Protein AF-A0A7W0R409-F1 (afdb_monomer_lite)

Structure (mmCIF, N/CA/C/O backbone):
data_AF-A0A7W0R409-F1
#
_entry.id   AF-A0A7W0R409-F1
#
loop_
_atom_site.group_PDB
_atom_site.id
_atom_site.type_symbol
_atom_site.label_atom_id
_atom_site.label_alt_id
_atom_site.label_comp_id
_atom_site.label_asym_id
_atom_site.label_entity_id
_atom_site.label_seq_id
_atom_site.pdbx_PDB_ins_code
_atom_site.Cartn_x
_atom_site.Cartn_y
_atom_site.Cartn_z
_atom_site.occupancy
_atom_site.B_iso_or_equiv
_atom_site.auth_seq_id
_atom_site.auth_comp_id
_atom_site.auth_asym_id
_atom_site.auth_atom_id
_atom_site.pdbx_PDB_model_num
ATOM 1 N N . MET A 1 1 ? -23.210 19.381 38.171 1.00 49.12 1 MET A N 1
ATOM 2 C CA . MET A 1 1 ? -23.593 18.746 36.893 1.00 49.12 1 MET A CA 1
ATOM 3 C C . MET A 1 1 ? -22.684 19.325 35.818 1.00 49.12 1 MET A C 1
ATOM 5 O O . MET A 1 1 ? -22.894 20.467 35.439 1.00 49.12 1 MET A O 1
ATOM 9 N N . MET A 1 2 ? -21.606 18.628 35.440 1.00 51.12 2 MET A N 1
ATOM 10 C CA . MET A 1 2 ? -20.754 19.045 34.318 1.00 51.12 2 MET A CA 1
ATOM 11 C C . MET A 1 2 ? -21.280 18.377 33.051 1.00 51.12 2 MET A C 1
ATOM 13 O O . MET A 1 2 ? -21.407 17.157 33.012 1.00 51.12 2 MET A O 1
ATOM 17 N N . LEU A 1 3 ? -21.625 19.185 32.054 1.00 58.88 3 LEU A N 1
ATOM 18 C CA . LEU A 1 3 ? -21.938 18.714 30.713 1.00 58.88 3 LEU A CA 1
ATOM 19 C C . LEU A 1 3 ? -20.600 18.467 30.009 1.00 58.88 3 LEU A C 1
ATOM 21 O O . LEU A 1 3 ? -19.857 19.413 29.758 1.00 58.88 3 LEU A O 1
ATOM 25 N N . THR A 1 4 ? -20.266 17.208 29.738 1.00 60.09 4 THR A N 1
ATOM 26 C CA . THR A 1 4 ? -19.198 16.853 28.802 1.00 60.09 4 THR A CA 1
ATOM 27 C C . THR A 1 4 ? -19.663 17.261 27.411 1.00 60.09 4 THR A C 1
ATOM 29 O O . THR A 1 4 ? -20.630 16.712 26.885 1.00 60.09 4 THR A O 1
ATOM 32 N N . THR A 1 5 ? -19.013 18.260 26.822 1.00 58.56 5 THR A N 1
ATOM 33 C CA . THR A 1 5 ? -19.170 18.564 25.398 1.00 58.56 5 THR A CA 1
ATOM 34 C C . THR A 1 5 ? -18.797 17.302 24.614 1.00 58.56 5 THR A C 1
ATOM 36 O O . THR A 1 5 ? -17.730 16.750 24.890 1.00 58.56 5 THR A O 1
ATOM 39 N N . PRO A 1 6 ? -19.628 16.801 23.682 1.00 59.72 6 PRO A N 1
ATOM 40 C CA . PRO A 1 6 ? -19.206 15.697 22.834 1.00 59.72 6 PRO A CA 1
ATOM 41 C C . PRO A 1 6 ? -17.981 16.153 22.039 1.00 59.72 6 PRO A C 1
ATOM 43 O O . PRO A 1 6 ? -18.015 17.191 21.375 1.00 59.72 6 PRO A O 1
ATOM 46 N N . GLU A 1 7 ? -16.887 15.406 22.153 1.00 65.00 7 GLU A N 1
ATOM 47 C CA . GLU A 1 7 ? -15.701 15.610 21.333 1.00 65.00 7 GLU A CA 1
ATOM 48 C C . GLU A 1 7 ? -16.101 15.314 19.889 1.00 65.00 7 GLU A C 1
ATOM 50 O O . GLU A 1 7 ? -16.399 14.175 19.528 1.00 65.00 7 GLU A O 1
ATOM 55 N N . VAL A 1 8 ? -16.217 16.365 19.078 1.00 66.00 8 VAL A N 1
ATOM 56 C CA . VAL A 1 8 ? -16.461 16.209 17.647 1.00 66.00 8 VAL A CA 1
ATOM 57 C C . VAL A 1 8 ? -15.211 15.567 17.076 1.00 66.00 8 VAL A C 1
ATOM 59 O O . VAL A 1 8 ? -14.167 16.205 16.959 1.00 66.00 8 VAL A O 1
ATOM 62 N N . THR A 1 9 ? -15.319 14.286 16.754 1.00 71.00 9 THR A N 1
ATOM 63 C CA . THR A 1 9 ? -14.280 13.555 16.050 1.00 71.00 9 THR A CA 1
ATOM 64 C C . THR A 1 9 ? -14.137 14.177 14.666 1.00 71.00 9 THR A C 1
ATOM 66 O O . THR A 1 9 ? -15.053 14.098 13.850 1.00 71.00 9 THR A O 1
ATOM 69 N N . MET A 1 10 ? -13.042 14.898 14.438 1.00 81.88 10 MET A N 1
ATOM 70 C CA . MET A 1 10 ? -12.802 15.590 13.178 1.00 81.88 10 MET A CA 1
ATOM 71 C C . MET A 1 10 ? -11.858 14.756 12.324 1.00 81.88 10 MET A C 1
ATOM 73 O O . MET A 1 10 ? -10.699 14.568 12.691 1.00 81.88 10 MET A O 1
ATOM 77 N N . THR A 1 11 ? -12.339 14.329 11.159 1.00 94.50 11 THR A N 1
ATOM 78 C CA . THR A 1 11 ? -11.486 13.786 10.107 1.00 94.50 11 THR A CA 1
ATOM 79 C C . THR A 1 11 ? -10.476 14.848 9.679 1.00 94.50 11 THR A C 1
ATOM 81 O O . THR A 1 11 ? -10.852 15.926 9.209 1.00 94.50 11 THR A O 1
ATOM 84 N N . GLU A 1 12 ? -9.189 14.548 9.793 1.00 96.75 12 GLU A N 1
ATOM 85 C CA . GLU A 1 12 ? -8.127 15.405 9.285 1.00 96.75 12 GLU A CA 1
ATOM 86 C C . GLU A 1 12 ? -7.672 14.926 7.904 1.00 96.75 12 GLU A C 1
ATOM 88 O O . GLU A 1 12 ? -7.347 13.756 7.710 1.00 96.75 12 GLU A O 1
ATOM 93 N N . TYR A 1 13 ? -7.601 15.837 6.934 1.00 97.69 13 TYR A N 1
ATOM 94 C CA . TYR A 1 13 ? -7.104 15.525 5.596 1.00 97.69 13 TYR A CA 1
ATOM 95 C C . TYR A 1 13 ? -5.654 15.976 5.440 1.00 97.69 13 TYR A C 1
ATOM 97 O O . TYR A 1 13 ? -5.344 17.160 5.570 1.00 97.69 13 TYR A O 1
ATOM 105 N N . ARG A 1 14 ? -4.764 15.033 5.124 1.00 97.62 14 ARG A N 1
ATOM 106 C CA . ARG A 1 14 ? -3.329 15.277 4.935 1.00 97.62 14 ARG A CA 1
ATOM 107 C C . ARG A 1 14 ? -2.878 14.816 3.555 1.00 97.62 14 ARG A C 1
ATOM 109 O O . ARG A 1 14 ? -3.308 13.771 3.074 1.00 97.62 14 ARG A O 1
ATOM 116 N N . MET A 1 15 ? -1.955 15.563 2.958 1.00 98.06 15 MET A N 1
ATOM 117 C CA . MET A 1 15 ? -1.137 15.089 1.844 1.00 98.06 15 MET A CA 1
ATOM 118 C C . MET A 1 15 ? 0.268 14.815 2.376 1.00 98.06 15 MET A C 1
ATOM 120 O O . MET A 1 15 ? 0.909 15.706 2.931 1.00 98.06 15 MET A O 1
ATOM 124 N N . LEU A 1 16 ? 0.728 13.577 2.233 1.00 98.12 16 LEU A N 1
ATOM 125 C CA . LEU A 1 16 ? 2.037 13.123 2.690 1.00 98.12 16 LEU A CA 1
ATOM 126 C C . LEU A 1 16 ? 2.888 12.752 1.479 1.00 98.12 16 LEU A C 1
ATOM 128 O O . LEU A 1 16 ? 2.397 12.098 0.561 1.00 98.12 16 LEU A O 1
ATOM 132 N N . GLN A 1 17 ? 4.165 13.126 1.502 1.00 97.69 17 GLN A N 1
ATOM 133 C CA . GLN A 1 17 ? 5.150 12.706 0.511 1.00 97.69 17 GLN A CA 1
ATOM 134 C C . GLN A 1 17 ? 6.424 12.275 1.226 1.00 97.69 17 GLN A C 1
ATOM 136 O O . GLN A 1 17 ? 6.881 12.948 2.150 1.00 97.69 17 GLN A O 1
ATOM 141 N N . TRP A 1 18 ? 7.003 11.159 0.799 1.00 96.25 18 TRP A N 1
ATOM 142 C CA . TRP A 1 18 ? 8.260 10.667 1.345 1.00 96.25 18 TRP A CA 1
ATOM 143 C C . TRP A 1 18 ? 9.049 9.904 0.287 1.00 96.25 18 TRP A C 1
ATOM 145 O O . TRP A 1 18 ? 8.497 9.428 -0.704 1.00 96.25 18 TRP A O 1
ATOM 155 N N . SER A 1 19 ? 10.354 9.789 0.509 1.00 94.06 19 SER A N 1
ATOM 156 C CA . SER A 1 19 ? 11.224 8.962 -0.321 1.00 94.06 19 SER A CA 1
ATOM 157 C C . SER A 1 19 ? 11.586 7.689 0.433 1.00 94.06 19 SER A C 1
ATOM 159 O O . SER A 1 19 ? 12.009 7.744 1.589 1.00 94.06 19 SER A O 1
ATOM 161 N N . GLY A 1 20 ? 11.418 6.539 -0.215 1.00 83.56 20 GLY A N 1
ATOM 162 C CA . GLY A 1 20 ? 11.892 5.257 0.291 1.00 83.56 20 GLY A CA 1
ATOM 163 C C . GLY A 1 20 ? 13.421 5.131 0.208 1.00 83.56 20 GLY A C 1
ATOM 164 O O . GLY A 1 20 ? 14.061 5.836 -0.580 1.00 83.56 20 GLY A O 1
ATOM 165 N N . PRO A 1 21 ? 14.028 4.228 1.000 1.00 83.31 21 PRO A N 1
ATOM 166 C CA . PRO A 1 21 ? 15.434 3.863 0.827 1.00 83.31 21 PRO A CA 1
ATOM 167 C C . PRO A 1 21 ? 15.653 3.168 -0.529 1.00 83.31 21 PRO A C 1
ATOM 169 O O . PRO A 1 21 ? 14.687 2.787 -1.180 1.00 83.31 21 PRO A O 1
ATOM 172 N N . SER A 1 22 ? 16.918 2.970 -0.930 1.00 73.62 22 SER A N 1
ATOM 173 C CA . SER A 1 22 ? 17.289 2.305 -2.194 1.00 73.62 22 SER A CA 1
ATOM 174 C C . SER A 1 22 ? 16.514 0.989 -2.428 1.00 73.62 22 SER A C 1
ATOM 176 O O . SER A 1 22 ? 16.484 0.156 -1.516 1.00 73.62 22 SER A O 1
ATOM 178 N N . PRO A 1 23 ? 15.938 0.765 -3.629 1.00 73.19 23 PRO A N 1
ATOM 179 C CA . PRO A 1 23 ? 15.979 1.642 -4.809 1.00 73.19 23 PRO A CA 1
ATOM 180 C C . PRO A 1 23 ? 15.158 2.926 -4.626 1.00 73.19 23 PRO A C 1
ATOM 182 O O . PRO A 1 23 ? 14.140 2.902 -3.941 1.00 73.19 23 PRO A O 1
ATOM 185 N N . GLN A 1 24 ? 15.580 4.040 -5.253 1.00 85.50 24 GLN A N 1
ATOM 186 C CA . GLN A 1 24 ? 14.843 5.310 -5.167 1.00 85.50 24 GLN A CA 1
ATOM 187 C C . GLN A 1 24 ? 13.360 5.091 -5.471 1.00 85.50 24 GLN A C 1
ATOM 189 O O . GLN A 1 24 ? 12.978 4.672 -6.567 1.00 85.50 24 GLN A O 1
ATOM 194 N N . ARG A 1 25 ? 12.542 5.411 -4.474 1.00 94.00 25 ARG A N 1
ATOM 195 C CA . ARG A 1 25 ? 11.092 5.361 -4.535 1.00 94.00 25 ARG A CA 1
ATOM 196 C C . ARG A 1 25 ? 10.552 6.663 -3.983 1.00 94.00 25 ARG A C 1
ATOM 198 O O . ARG A 1 25 ? 11.025 7.106 -2.940 1.00 94.00 25 ARG A O 1
ATOM 205 N N . VAL A 1 26 ? 9.587 7.259 -4.664 1.00 96.56 26 VAL A N 1
ATOM 206 C CA . VAL A 1 26 ? 8.851 8.423 -4.169 1.00 96.56 26 VAL A CA 1
ATOM 207 C C . VAL A 1 26 ? 7.412 7.999 -3.958 1.00 96.56 26 VAL A C 1
ATOM 209 O O . VAL A 1 26 ? 6.763 7.498 -4.874 1.00 96.56 26 VAL A O 1
ATOM 212 N N . ASP A 1 27 ? 6.934 8.189 -2.741 1.00 97.19 27 ASP A N 1
ATOM 213 C CA . ASP A 1 27 ? 5.581 7.870 -2.330 1.00 97.19 27 ASP A CA 1
ATOM 214 C C . ASP A 1 27 ? 4.793 9.166 -2.108 1.00 97.19 27 ASP A C 1
ATOM 216 O O . ASP A 1 27 ? 5.320 10.150 -1.582 1.00 97.19 27 ASP A O 1
ATOM 220 N N . THR A 1 28 ? 3.520 9.180 -2.499 1.00 98.25 28 THR A N 1
ATOM 221 C CA . THR A 1 28 ? 2.575 10.267 -2.199 1.00 98.25 28 THR A CA 1
ATOM 222 C C . THR A 1 28 ? 1.251 9.674 -1.745 1.00 98.25 28 THR A C 1
ATOM 224 O O . THR A 1 28 ? 0.770 8.721 -2.350 1.00 98.25 28 THR A O 1
ATOM 227 N N . ALA A 1 29 ? 0.642 10.228 -0.698 1.00 98.62 29 ALA A N 1
ATOM 228 C CA . ALA A 1 29 ? -0.628 9.749 -0.161 1.00 98.62 29 ALA A CA 1
ATOM 229 C C . ALA A 1 29 ? -1.542 10.904 0.246 1.00 98.62 29 ALA A C 1
ATOM 231 O O . ALA A 1 29 ? -1.118 11.818 0.953 1.00 98.62 29 ALA A O 1
ATOM 232 N N . HIS A 1 30 ? -2.811 10.818 -0.139 1.00 98.62 30 HIS A N 1
ATOM 233 C CA . HIS A 1 30 ? -3.887 11.592 0.467 1.00 98.62 30 HIS A CA 1
ATOM 234 C C . HIS A 1 30 ? -4.525 10.739 1.554 1.00 98.62 30 HIS A C 1
ATOM 236 O O . HIS A 1 30 ? -5.012 9.644 1.267 1.00 98.62 30 HIS A O 1
ATOM 242 N N . VAL A 1 31 ? -4.521 11.236 2.785 1.00 98.62 31 VAL A N 1
ATOM 243 C CA . VAL A 1 31 ? -4.970 10.511 3.973 1.00 98.62 31 VAL A CA 1
ATOM 244 C C . VAL A 1 31 ? -6.126 11.267 4.608 1.00 98.62 31 VAL A C 1
ATOM 246 O O . VAL A 1 31 ? -5.984 12.441 4.937 1.00 98.62 31 VAL A O 1
ATOM 249 N N . ALA A 1 32 ? -7.255 10.588 4.779 1.00 98.25 32 ALA A N 1
ATOM 250 C CA . ALA A 1 32 ? -8.306 10.969 5.710 1.00 98.25 32 ALA A CA 1
ATOM 251 C C . ALA A 1 32 ? -8.025 10.241 7.029 1.00 98.25 32 ALA A C 1
ATOM 253 O O . ALA A 1 32 ? -8.144 9.015 7.087 1.00 98.25 32 ALA A O 1
ATOM 254 N N . LEU A 1 33 ? -7.581 10.987 8.035 1.00 97.31 33 LEU A N 1
ATOM 255 C CA . LEU A 1 33 ? -7.148 10.489 9.332 1.00 97.31 33 LEU A CA 1
ATOM 256 C C . LEU A 1 33 ? -8.252 10.717 10.367 1.00 97.31 33 LEU A C 1
ATOM 258 O O . LEU A 1 33 ? -8.678 11.848 10.581 1.00 97.31 33 LEU A O 1
ATOM 262 N N . GLU A 1 34 ? -8.688 9.642 11.004 1.00 95.94 34 GLU A N 1
ATOM 263 C CA . GLU A 1 34 ? -9.571 9.637 12.173 1.00 95.94 34 GLU A CA 1
ATOM 264 C C . GLU A 1 34 ? -8.729 9.287 13.423 1.00 95.94 34 GLU A C 1
ATOM 266 O O . GLU A 1 34 ? -7.552 8.946 13.280 1.00 95.94 34 GLU A O 1
ATOM 271 N N . PRO A 1 35 ? -9.264 9.335 14.658 1.00 95.31 35 PRO A N 1
ATOM 272 C CA . PRO A 1 35 ? -8.463 9.066 15.859 1.00 95.31 35 PRO A CA 1
ATOM 273 C C . PRO A 1 35 ? -7.864 7.659 15.948 1.00 95.31 35 PRO A C 1
ATOM 275 O O . PRO A 1 35 ? -6.830 7.482 16.589 1.00 95.31 35 PRO A O 1
ATOM 278 N N . ASP A 1 36 ? -8.516 6.659 15.353 1.00 96.44 36 ASP A N 1
ATOM 279 C CA . ASP A 1 36 ? -8.129 5.246 15.447 1.00 96.44 36 ASP A CA 1
ATOM 280 C C . ASP A 1 36 ? -8.149 4.511 14.098 1.00 96.44 36 ASP A C 1
ATOM 282 O O . ASP A 1 36 ? -7.997 3.287 14.051 1.00 96.44 36 ASP A O 1
ATOM 286 N N . SER A 1 37 ? -8.348 5.243 13.001 1.00 97.75 37 SER A N 1
ATOM 287 C CA . SER A 1 37 ? -8.443 4.686 11.657 1.00 97.75 37 SER A CA 1
ATOM 288 C C . SER A 1 37 ? -8.029 5.690 10.583 1.00 97.75 37 SER A C 1
ATOM 290 O O . SER A 1 37 ? -7.914 6.893 10.812 1.00 97.75 37 SER A O 1
ATOM 292 N N . LEU A 1 38 ? -7.776 5.189 9.377 1.00 98.12 38 LEU A N 1
ATOM 293 C CA . LEU A 1 38 ? -7.524 6.016 8.211 1.00 98.12 38 LEU A CA 1
ATOM 294 C C . LEU A 1 38 ? -8.113 5.406 6.950 1.00 98.12 38 LEU A C 1
ATOM 296 O O . LEU A 1 38 ? -8.285 4.192 6.816 1.00 98.12 38 LEU A O 1
ATOM 300 N N . ARG A 1 39 ? -8.333 6.283 5.976 1.00 98.69 39 ARG A N 1
ATOM 301 C CA . ARG A 1 39 ? -8.469 5.917 4.570 1.00 98.69 39 ARG A CA 1
ATOM 302 C C . ARG A 1 39 ? -7.429 6.681 3.781 1.00 98.69 39 ARG A C 1
ATOM 304 O O . ARG A 1 39 ? -7.276 7.887 3.963 1.00 98.69 39 ARG A O 1
ATOM 311 N N . ALA A 1 40 ? -6.727 5.994 2.898 1.00 98.69 40 ALA A N 1
ATOM 312 C CA . ALA A 1 40 ? -5.710 6.599 2.065 1.00 98.69 40 ALA A CA 1
ATOM 313 C C . ALA A 1 40 ? -5.849 6.157 0.616 1.00 98.69 40 ALA A C 1
ATOM 315 O O . ALA A 1 40 ? -6.232 5.026 0.325 1.00 98.69 40 ALA A O 1
ATOM 316 N N . HIS A 1 41 ? -5.487 7.049 -0.294 1.00 98.56 41 HIS A N 1
ATOM 317 C CA . HIS A 1 41 ? -5.134 6.675 -1.653 1.00 98.56 41 HIS A CA 1
ATOM 318 C C . HIS A 1 41 ? -3.816 7.337 -2.013 1.00 98.56 41 HIS A C 1
ATOM 320 O O . HIS A 1 41 ? -3.563 8.490 -1.651 1.00 98.56 41 HIS A O 1
ATOM 326 N N . GLY A 1 42 ? -2.963 6.606 -2.709 1.00 98.50 42 GLY A N 1
ATOM 327 C CA . GLY A 1 42 ? -1.618 7.075 -2.965 1.00 98.50 42 GLY A CA 1
ATOM 328 C C . GLY A 1 42 ? -0.966 6.406 -4.149 1.00 98.50 42 GLY A C 1
ATOM 329 O O . GLY A 1 42 ? -1.530 5.521 -4.790 1.00 98.50 42 GLY A O 1
ATOM 330 N N . THR A 1 43 ? 0.240 6.864 -4.431 1.00 98.31 43 THR A N 1
ATOM 331 C CA . THR A 1 43 ? 1.109 6.330 -5.466 1.00 98.31 43 THR A CA 1
ATOM 332 C C . THR A 1 43 ? 2.478 6.029 -4.887 1.00 98.31 43 THR A C 1
ATOM 334 O O . THR A 1 43 ? 2.908 6.641 -3.909 1.00 98.31 43 THR A O 1
ATOM 337 N N . SER A 1 44 ? 3.163 5.081 -5.514 1.00 97.19 44 SER A N 1
ATOM 338 C CA . SER A 1 44 ? 4.569 4.800 -5.266 1.00 97.19 44 SER A CA 1
ATOM 339 C C . SER A 1 44 ? 5.277 4.656 -6.602 1.00 97.19 44 SER A C 1
ATOM 341 O O . SER A 1 44 ? 4.895 3.824 -7.425 1.00 97.19 44 SER A O 1
ATOM 343 N N . ILE A 1 45 ? 6.264 5.508 -6.854 1.00 96.31 45 ILE A N 1
ATOM 344 C CA . ILE A 1 45 ? 6.970 5.594 -8.133 1.00 96.31 45 ILE A CA 1
ATOM 345 C C . ILE A 1 45 ? 8.415 5.170 -7.911 1.00 96.31 45 ILE A C 1
ATOM 347 O O . ILE A 1 45 ? 9.100 5.727 -7.056 1.00 96.31 45 ILE A O 1
ATOM 351 N N . THR A 1 46 ? 8.882 4.204 -8.698 1.00 95.06 46 THR A N 1
ATOM 352 C CA . THR A 1 46 ? 10.270 3.722 -8.712 1.00 95.06 46 THR A CA 1
ATOM 353 C C . THR A 1 46 ? 10.884 3.896 -10.102 1.00 95.06 46 THR A C 1
ATOM 355 O O . THR A 1 46 ? 10.225 4.356 -11.032 1.00 95.06 46 THR A O 1
ATOM 358 N N . ALA A 1 47 ? 12.142 3.481 -10.268 1.00 93.44 47 ALA A N 1
ATOM 359 C CA . ALA A 1 47 ? 12.794 3.449 -11.576 1.00 93.44 47 ALA A CA 1
ATOM 360 C C . ALA A 1 47 ? 12.204 2.410 -12.554 1.00 93.44 47 ALA A C 1
ATOM 362 O O . ALA A 1 47 ? 12.358 2.576 -13.760 1.00 93.44 47 ALA A O 1
ATOM 363 N N . SER A 1 48 ? 11.569 1.335 -12.068 1.00 94.25 48 SER A N 1
ATOM 364 C CA . SER A 1 48 ? 11.135 0.200 -12.907 1.00 94.25 48 SER A CA 1
ATOM 365 C C . SER A 1 48 ? 9.624 -0.027 -12.942 1.00 94.25 48 SER A C 1
ATOM 367 O O . SER A 1 48 ? 9.123 -0.687 -13.852 1.00 94.25 48 SER A O 1
ATOM 369 N N . TYR A 1 49 ? 8.889 0.510 -11.971 1.00 95.38 49 TYR A N 1
ATOM 370 C CA . TYR A 1 49 ? 7.434 0.436 -11.918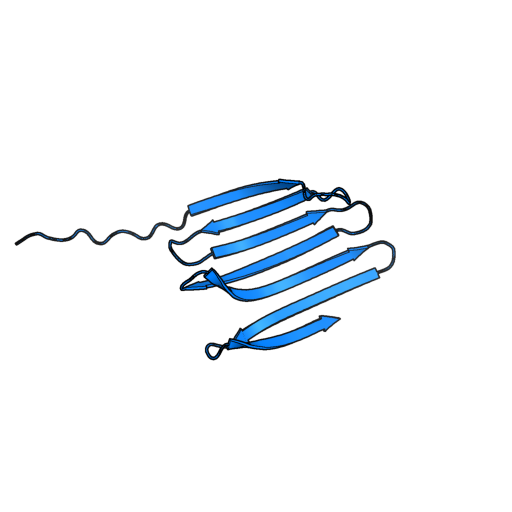 1.00 95.38 49 TYR A CA 1
ATOM 371 C C . TYR A 1 49 ? 6.838 1.617 -11.154 1.00 95.38 49 TYR A C 1
ATOM 373 O O . TYR A 1 49 ? 7.489 2.244 -10.313 1.00 95.38 49 TYR A O 1
ATOM 381 N N . ALA A 1 50 ? 5.561 1.868 -11.403 1.00 97.19 50 ALA A N 1
ATOM 382 C CA . ALA A 1 50 ? 4.721 2.700 -10.559 1.00 97.19 50 ALA A CA 1
ATOM 383 C C . ALA A 1 50 ? 3.543 1.871 -10.051 1.00 97.19 50 ALA A C 1
ATOM 385 O O . ALA A 1 50 ? 3.061 0.974 -10.747 1.00 97.19 50 ALA A O 1
ATOM 386 N N . LEU A 1 51 ? 3.062 2.181 -8.854 1.00 97.62 51 LEU A N 1
ATOM 387 C CA . LEU A 1 51 ? 1.789 1.673 -8.366 1.00 97.62 51 LEU A CA 1
ATOM 388 C C . LEU A 1 51 ? 0.888 2.799 -7.879 1.00 97.62 51 LEU A C 1
ATOM 390 O O . LEU A 1 51 ? 1.362 3.855 -7.456 1.00 97.62 51 LEU A O 1
ATOM 394 N N . ASP A 1 52 ? -0.410 2.539 -7.942 1.00 98.56 52 ASP A N 1
ATOM 395 C CA . ASP A 1 52 ? -1.448 3.254 -7.215 1.00 98.56 52 ASP A CA 1
ATOM 396 C C . ASP A 1 52 ? -2.097 2.307 -6.205 1.00 98.56 52 ASP A C 1
ATOM 398 O O . ASP A 1 52 ? -2.136 1.091 -6.414 1.00 98.56 52 ASP A O 1
ATOM 402 N N . TYR A 1 53 ? -2.560 2.859 -5.086 1.00 98.69 53 TYR A N 1
ATOM 403 C CA . TYR A 1 53 ? -3.222 2.081 -4.052 1.00 98.69 53 TYR A CA 1
ATOM 404 C C . TYR A 1 53 ? -4.369 2.830 -3.383 1.00 98.69 53 TYR A C 1
ATOM 406 O O . TYR A 1 53 ? -4.407 4.063 -3.350 1.00 98.69 53 TYR A O 1
ATOM 414 N N . ARG A 1 54 ? -5.273 2.055 -2.782 1.00 98.81 54 ARG A N 1
ATOM 415 C CA . ARG A 1 54 ? -6.243 2.487 -1.775 1.00 98.81 54 ARG A CA 1
ATOM 416 C C . ARG A 1 54 ? -6.098 1.609 -0.543 1.00 98.81 54 ARG A C 1
ATOM 418 O O . ARG A 1 54 ? -6.063 0.392 -0.672 1.00 98.81 54 ARG A O 1
ATOM 425 N N . LEU A 1 55 ? -6.028 2.224 0.630 1.00 98.81 55 LEU A N 1
ATOM 426 C CA . LEU A 1 55 ? -5.906 1.558 1.921 1.00 98.81 55 LEU A CA 1
ATOM 427 C C . LEU A 1 55 ? -7.031 2.034 2.833 1.00 98.81 55 LEU A C 1
ATOM 429 O O . LEU A 1 55 ? -7.231 3.236 2.992 1.00 98.81 55 LEU A O 1
ATOM 433 N N . GLU A 1 56 ? -7.713 1.099 3.476 1.00 98.75 56 GLU A N 1
ATOM 434 C CA . GLU A 1 56 ? -8.673 1.391 4.535 1.00 98.75 56 GLU A CA 1
ATOM 435 C C . GLU A 1 56 ? -8.297 0.612 5.790 1.00 98.75 56 GLU A C 1
ATOM 437 O O . GLU A 1 56 ? -8.021 -0.592 5.729 1.00 98.75 56 GLU A O 1
ATOM 442 N N . THR A 1 57 ? -8.307 1.286 6.936 1.00 98.62 57 THR A N 1
ATOM 443 C CA . THR A 1 57 ? -8.202 0.647 8.247 1.00 98.62 57 THR A CA 1
ATOM 444 C C . THR A 1 57 ? -9.507 0.797 9.022 1.00 98.62 57 THR A C 1
ATOM 446 O O . THR A 1 57 ? -10.317 1.681 8.759 1.00 98.62 57 THR A O 1
ATOM 449 N N . GLY A 1 58 ? -9.719 -0.100 9.977 1.00 96.62 58 GLY A N 1
ATOM 450 C CA . GLY A 1 58 ? -10.710 0.049 11.034 1.00 96.62 58 GLY A CA 1
ATOM 451 C C . GLY A 1 58 ? -10.046 0.516 12.331 1.00 96.62 58 GLY A C 1
ATOM 452 O O . GLY A 1 58 ? -8.910 0.998 12.271 1.00 96.62 58 GLY A O 1
ATOM 453 N N . PRO A 1 59 ? -10.732 0.322 13.474 1.00 95.69 59 PRO A N 1
ATOM 454 C CA . PRO A 1 59 ? -10.213 0.651 14.796 1.00 95.69 59 PRO A CA 1
ATOM 455 C C . PRO A 1 59 ? -8.834 0.056 15.052 1.00 95.69 59 PRO A C 1
ATOM 457 O O . PRO A 1 59 ? -8.492 -0.999 14.505 1.00 95.69 59 PRO A O 1
ATOM 460 N N . GLU A 1 60 ? -8.064 0.741 15.893 1.00 96.19 60 GLU A N 1
ATOM 461 C CA . GLU A 1 60 ? -6.686 0.369 16.233 1.00 96.19 60 GLU A CA 1
ATOM 462 C C . GLU A 1 60 ? -5.787 0.231 14.993 1.00 96.19 60 GLU A C 1
ATOM 464 O O . GLU A 1 60 ? -4.817 -0.527 14.993 1.00 96.19 60 GLU A O 1
ATOM 469 N N . TRP A 1 61 ? -6.110 0.966 13.920 1.00 97.38 61 TRP A N 1
ATOM 470 C CA . TRP A 1 61 ? -5.353 0.993 12.666 1.00 97.38 61 TRP A CA 1
ATOM 471 C C . TRP A 1 61 ? -5.304 -0.349 11.921 1.00 97.38 61 TRP A C 1
ATOM 473 O O . TRP A 1 61 ? -4.476 -0.547 11.029 1.00 97.38 61 TRP A O 1
ATOM 483 N N . VAL A 1 62 ? -6.209 -1.279 12.237 1.00 98.00 62 VAL A N 1
ATOM 484 C CA . VAL A 1 62 ? -6.235 -2.609 11.615 1.00 98.00 62 VAL A CA 1
ATOM 485 C C . VAL A 1 62 ? -6.685 -2.505 10.161 1.00 98.00 62 VAL A C 1
ATOM 487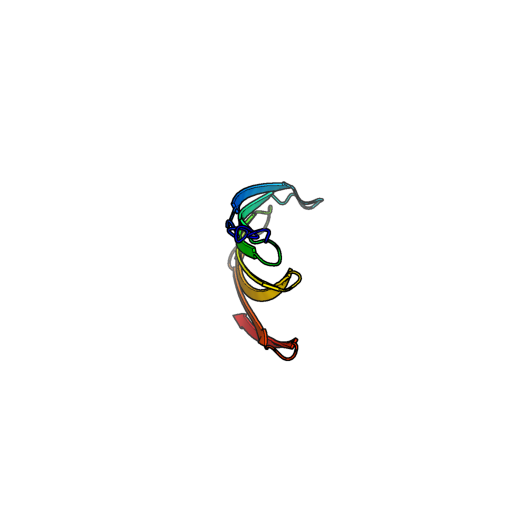 O O . VAL A 1 62 ? -7.821 -2.118 9.892 1.00 98.00 62 VAL A O 1
ATOM 490 N N . THR A 1 63 ? -5.843 -2.904 9.206 1.00 98.44 63 THR A N 1
ATOM 491 C CA . THR A 1 63 ? -6.200 -2.915 7.778 1.00 98.44 63 THR A CA 1
ATOM 492 C C . THR A 1 63 ? -7.455 -3.748 7.506 1.00 98.44 63 THR A C 1
ATOM 494 O O . THR A 1 63 ? -7.575 -4.887 7.959 1.00 98.44 63 THR A O 1
ATOM 497 N N . ARG A 1 64 ? -8.385 -3.175 6.737 1.00 98.50 64 ARG A N 1
ATOM 498 C CA . ARG A 1 64 ? -9.640 -3.798 6.295 1.00 98.50 64 ARG A CA 1
ATOM 499 C C . ARG A 1 64 ? -9.666 -4.050 4.799 1.00 98.50 64 ARG A C 1
ATOM 501 O O . ARG A 1 64 ? -10.157 -5.095 4.383 1.00 98.50 64 ARG A O 1
ATOM 508 N N . ALA A 1 65 ? -9.116 -3.130 4.016 1.00 98.75 65 ALA A N 1
ATOM 509 C CA . ALA A 1 65 ? -9.046 -3.257 2.571 1.00 98.75 65 ALA A CA 1
ATOM 510 C C . ALA A 1 65 ? -7.745 -2.662 2.031 1.00 98.75 65 ALA A C 1
ATOM 512 O O . ALA A 1 65 ? -7.281 -1.626 2.513 1.00 98.75 65 ALA A O 1
ATOM 513 N N . LEU A 1 66 ? -7.182 -3.312 1.017 1.00 98.81 66 LEU A N 1
ATOM 514 C CA . LEU A 1 66 ? -6.064 -2.809 0.230 1.00 98.81 66 LEU A CA 1
ATOM 515 C C . LEU A 1 66 ? -6.305 -3.159 -1.246 1.00 98.81 66 LEU A C 1
ATOM 517 O O . LEU A 1 66 ? -6.314 -4.334 -1.590 1.00 98.81 66 LEU A O 1
ATOM 521 N N . ASP A 1 67 ? -6.500 -2.156 -2.103 1.00 98.75 67 ASP A N 1
ATOM 522 C CA . ASP A 1 67 ? -6.499 -2.295 -3.572 1.00 98.75 67 ASP A CA 1
ATOM 523 C C . ASP A 1 67 ? -5.187 -1.704 -4.085 1.00 98.75 67 ASP A C 1
ATOM 525 O O . ASP A 1 67 ? -4.879 -0.554 -3.774 1.00 98.75 67 ASP A O 1
ATOM 529 N N . VAL A 1 68 ? -4.404 -2.481 -4.829 1.00 98.69 68 VAL A N 1
ATOM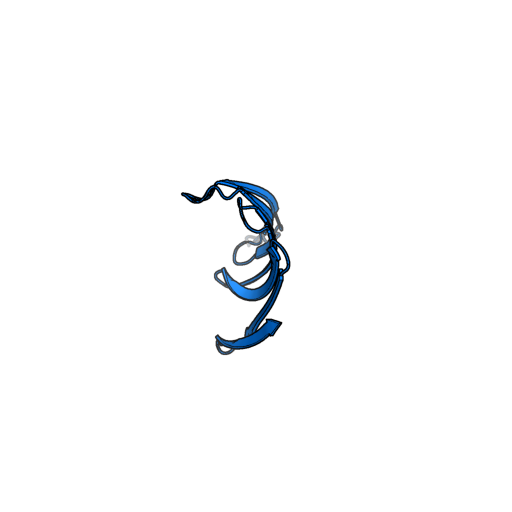 530 C CA . VAL A 1 68 ? -3.133 -2.058 -5.421 1.00 98.69 68 VAL A CA 1
ATOM 531 C C . VAL A 1 68 ? -3.124 -2.416 -6.895 1.00 98.69 68 VAL A C 1
ATOM 533 O O . VAL A 1 68 ? -3.427 -3.547 -7.277 1.00 98.69 68 VAL A O 1
ATOM 536 N N . ARG A 1 69 ? -2.673 -1.477 -7.726 1.00 98.62 69 ARG A N 1
ATOM 537 C CA . ARG A 1 69 ? -2.349 -1.721 -9.133 1.00 98.62 69 ARG A CA 1
ATOM 538 C C . ARG A 1 69 ? -0.919 -1.297 -9.396 1.00 98.62 69 ARG A C 1
ATOM 540 O O . ARG A 1 69 ? -0.572 -0.144 -9.174 1.00 98.62 69 ARG A O 1
ATOM 547 N N . ALA A 1 70 ? -0.104 -2.214 -9.901 1.00 98.25 70 ALA A N 1
ATOM 548 C CA . ALA A 1 70 ? 1.276 -1.959 -10.288 1.00 98.25 70 ALA A CA 1
ATOM 549 C C . ALA A 1 70 ? 1.433 -2.079 -11.805 1.00 98.25 70 ALA A C 1
ATOM 551 O O . ALA A 1 70 ? 0.848 -2.962 -12.435 1.00 98.25 70 ALA A O 1
ATOM 552 N N . ARG A 1 71 ? 2.226 -1.185 -12.392 1.00 98.19 71 ARG A N 1
ATOM 553 C CA . ARG A 1 71 ? 2.508 -1.117 -13.828 1.00 98.19 71 ARG A CA 1
ATOM 554 C C . ARG A 1 71 ? 4.002 -0.900 -14.042 1.00 98.19 71 ARG A C 1
ATOM 556 O O . ARG A 1 71 ? 4.586 0.000 -13.439 1.00 98.19 71 ARG A O 1
ATOM 563 N N . GLY A 1 72 ? 4.594 -1.713 -14.908 1.00 97.19 72 GLY A N 1
ATOM 564 C CA . GLY A 1 72 ? 5.985 -1.613 -15.343 1.00 97.19 72 GLY A CA 1
ATOM 565 C C . GLY A 1 72 ? 6.101 -1.850 -16.847 1.00 97.19 72 GLY A C 1
ATOM 566 O O . GLY A 1 72 ? 5.094 -1.908 -17.555 1.00 97.19 72 GLY A O 1
ATOM 567 N N . ASP A 1 73 ? 7.329 -1.974 -17.344 1.00 97.25 73 ASP A N 1
ATOM 568 C CA . ASP A 1 73 ? 7.570 -2.160 -18.776 1.00 97.25 73 ASP A CA 1
ATOM 569 C C . ASP A 1 73 ? 6.950 -3.471 -19.295 1.00 97.25 73 ASP A C 1
ATOM 571 O O . ASP A 1 73 ? 7.360 -4.568 -18.916 1.00 97.25 73 ASP A O 1
ATOM 575 N N . GLY A 1 74 ? 5.911 -3.352 -20.124 1.00 97.50 74 GLY A N 1
ATOM 576 C CA . GLY A 1 74 ? 5.205 -4.485 -20.726 1.00 97.50 74 GLY A CA 1
ATOM 577 C C . GLY A 1 74 ? 4.327 -5.317 -19.781 1.00 97.50 74 GLY A C 1
ATOM 578 O O . GLY A 1 74 ? 3.782 -6.331 -20.218 1.00 97.50 74 GLY A O 1
ATOM 579 N N . TRP A 1 75 ? 4.151 -4.927 -18.512 1.00 97.56 75 TRP A N 1
ATOM 580 C CA . TRP A 1 75 ? 3.339 -5.690 -17.559 1.00 97.56 75 TRP A CA 1
ATOM 581 C C . TRP A 1 75 ? 2.513 -4.813 -16.620 1.00 97.56 75 TRP A C 1
ATOM 583 O O . TRP A 1 75 ? 2.851 -3.674 -16.296 1.00 97.56 75 TRP A O 1
ATOM 593 N N . TRP A 1 76 ? 1.429 -5.400 -16.125 1.00 98.06 76 TRP A N 1
ATOM 594 C CA . TRP A 1 76 ? 0.664 -4.874 -15.006 1.00 98.06 76 TRP A CA 1
ATOM 595 C C . TRP A 1 76 ? 0.257 -6.016 -14.075 1.00 98.06 76 TRP A C 1
ATOM 597 O O . TRP A 1 76 ? 0.230 -7.178 -14.489 1.00 98.06 76 TRP A O 1
ATOM 607 N N . ARG A 1 77 ? 0.011 -5.684 -12.812 1.00 98.31 77 ARG A N 1
ATOM 608 C CA . ARG A 1 77 ? -0.548 -6.583 -11.801 1.00 98.31 77 ARG A CA 1
ATOM 609 C C . ARG A 1 77 ? -1.561 -5.830 -10.962 1.00 98.31 77 ARG A C 1
ATOM 611 O O . ARG A 1 77 ? -1.401 -4.625 -10.744 1.00 98.31 77 ARG A O 1
ATOM 618 N N . SER A 1 78 ? -2.552 -6.534 -10.443 1.00 98.38 78 SER A N 1
ATOM 619 C CA . SER A 1 78 ? -3.442 -6.004 -9.416 1.00 98.38 78 SER A CA 1
ATOM 620 C C . SER A 1 78 ? -3.609 -6.970 -8.259 1.00 98.38 78 SER A C 1
ATOM 622 O O . SER A 1 78 ? -3.524 -8.184 -8.433 1.00 98.38 78 SER A O 1
ATOM 624 N N . LEU A 1 79 ? -3.897 -6.420 -7.087 1.00 98.69 79 LEU A N 1
ATOM 625 C CA . LEU A 1 79 ? -4.228 -7.177 -5.893 1.00 98.69 79 LEU A CA 1
ATOM 626 C C . LEU A 1 79 ? -5.285 -6.420 -5.094 1.00 98.69 79 LEU A C 1
ATOM 628 O O . LEU A 1 79 ? -5.081 -5.259 -4.747 1.00 98.69 79 LEU A O 1
ATOM 632 N N . VAL A 1 80 ? -6.372 -7.104 -4.757 1.00 98.75 80 VAL A N 1
ATOM 633 C CA . VAL A 1 80 ? -7.355 -6.658 -3.774 1.00 98.75 80 VAL A CA 1
ATOM 634 C C . VAL A 1 80 ? -7.285 -7.599 -2.581 1.00 98.75 80 VAL A C 1
ATOM 636 O O . VAL A 1 80 ? -7.532 -8.795 -2.716 1.00 98.75 80 VAL A O 1
ATOM 639 N N . LEU A 1 81 ? -6.948 -7.061 -1.412 1.00 98.81 81 LEU A N 1
ATOM 640 C CA . LEU A 1 81 ? -7.009 -7.758 -0.133 1.00 98.81 81 LEU A CA 1
ATOM 641 C C . LEU A 1 81 ? -8.176 -7.226 0.690 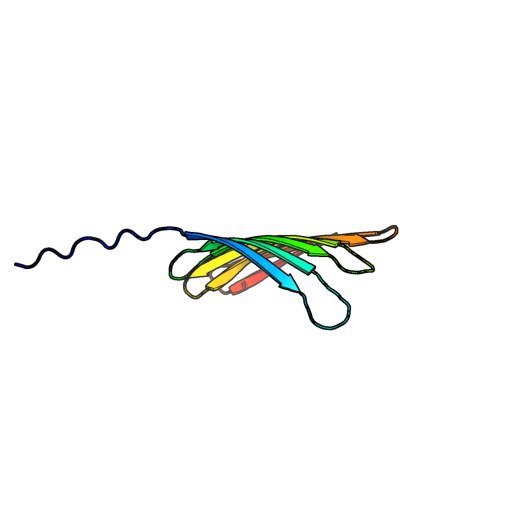1.00 98.81 81 LEU A C 1
ATOM 643 O O . LEU A 1 81 ? -8.296 -6.015 0.877 1.00 98.81 81 LEU A O 1
ATOM 647 N N . LEU A 1 82 ? -8.985 -8.129 1.241 1.00 98.75 82 LEU A N 1
ATOM 648 C CA . LEU A 1 82 ? -10.051 -7.795 2.186 1.00 98.75 82 LEU A CA 1
ATOM 649 C C . LEU A 1 82 ? -9.885 -8.614 3.463 1.00 98.75 82 LEU A C 1
ATOM 651 O O . LEU A 1 82 ? -9.749 -9.839 3.399 1.00 98.75 82 LEU A O 1
ATOM 655 N N . ARG A 1 83 ? -9.933 -7.938 4.614 1.00 98.50 83 ARG A N 1
ATOM 656 C CA . ARG A 1 83 ? -9.893 -8.555 5.941 1.00 98.50 83 ARG A CA 1
ATOM 657 C C . ARG A 1 83 ? -11.293 -8.601 6.541 1.00 98.50 83 ARG A C 1
ATOM 659 O O . ARG A 1 83 ? -11.954 -7.570 6.677 1.00 98.50 83 ARG A O 1
ATOM 666 N N . SER A 1 84 ? -11.730 -9.785 6.951 1.00 97.06 84 SER A N 1
ATOM 667 C CA . SER A 1 84 ? -12.991 -9.970 7.669 1.00 97.06 84 SER A CA 1
ATOM 668 C C . SER A 1 84 ? -12.945 -9.323 9.070 1.00 97.06 84 SER A C 1
ATOM 670 O O . SER A 1 84 ? -11.895 -8.903 9.568 1.00 97.06 84 SER A O 1
ATOM 672 N N . GLY A 1 85 ? -14.092 -9.296 9.759 1.00 93.88 85 GLY A N 1
ATOM 673 C CA . GLY A 1 85 ? -14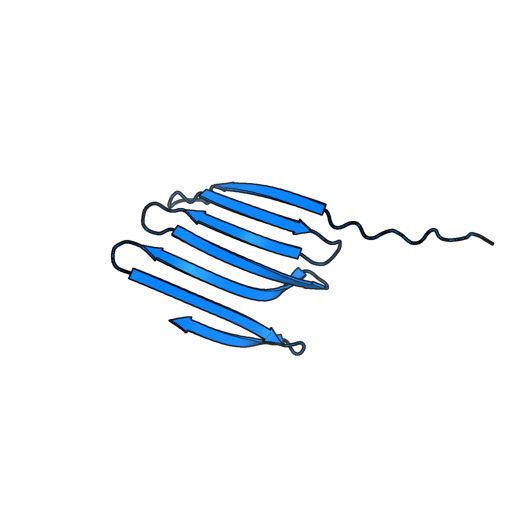.145 -8.941 11.182 1.00 93.88 85 GLY A CA 1
ATOM 674 C C . GLY A 1 85 ? -13.418 -9.935 12.102 1.00 93.88 85 GLY A C 1
ATOM 675 O O . GLY A 1 85 ? -12.887 -9.510 13.124 1.00 93.88 85 GLY A O 1
ATOM 676 N N . GLY A 1 86 ? -13.352 -11.219 11.726 1.00 95.19 86 GLY A N 1
ATOM 677 C CA . GLY A 1 86 ? -12.617 -12.273 12.446 1.00 95.19 86 GLY A CA 1
ATOM 678 C C . GLY A 1 86 ? -11.108 -12.254 12.189 1.00 95.19 86 GLY A C 1
ATOM 679 O O . GLY A 1 86 ? -10.327 -12.808 12.957 1.00 95.19 86 GLY A O 1
ATOM 680 N N . GLY A 1 87 ? -10.683 -11.534 11.150 1.00 96.25 87 GLY A N 1
ATOM 681 C CA . GLY A 1 87 ? -9.287 -11.338 10.795 1.00 96.25 87 GLY A CA 1
ATOM 682 C C . GLY A 1 87 ? -8.759 -12.254 9.702 1.00 96.25 87 GLY A C 1
ATOM 683 O O . GLY A 1 87 ? -7.574 -12.162 9.378 1.00 96.25 87 GLY A O 1
ATOM 684 N N . GLU A 1 88 ? -9.618 -13.079 9.107 1.00 98.25 88 GLU A N 1
ATOM 685 C CA . GLU A 1 88 ? -9.294 -13.816 7.892 1.00 98.25 88 GLU A CA 1
ATOM 686 C C . GLU A 1 88 ? -9.102 -12.865 6.707 1.00 98.25 88 GLU A C 1
ATOM 688 O O . GLU A 1 88 ? -9.765 -11.831 6.600 1.00 98.25 88 GLU A O 1
ATOM 693 N N . TRP A 1 89 ? -8.214 -13.250 5.794 1.00 98.38 89 TRP A N 1
ATOM 694 C CA . TRP A 1 89 ? -7.922 -12.502 4.579 1.00 98.38 89 TRP A CA 1
ATOM 695 C C . TRP A 1 89 ? -8.441 -13.233 3.349 1.00 98.38 89 TRP A C 1
ATOM 697 O O . TRP A 1 89 ? -8.293 -14.447 3.222 1.00 98.38 89 TRP A O 1
ATOM 707 N N . SER A 1 90 ? -8.993 -12.462 2.421 1.00 98.50 90 SER A N 1
ATOM 708 C CA . SER A 1 90 ? -9.261 -12.891 1.051 1.00 98.50 90 SER A CA 1
ATOM 709 C C . SER A 1 90 ? -8.430 -12.055 0.086 1.00 98.50 90 SER A C 1
ATOM 711 O O . SER A 1 90 ? -8.108 -10.901 0.383 1.00 98.50 90 SER A O 1
ATOM 713 N N . ALA A 1 91 ? -8.063 -12.662 -1.039 1.00 98.50 91 ALA A N 1
ATOM 714 C CA . ALA A 1 91 ? -7.244 -12.047 -2.066 1.00 98.50 91 ALA A CA 1
ATOM 715 C C . ALA A 1 91 ? -7.852 -12.318 -3.445 1.00 98.50 91 ALA A C 1
ATOM 717 O O . ALA A 1 91 ? -8.209 -13.456 -3.746 1.00 98.50 91 ALA A O 1
ATOM 718 N N . ASP A 1 92 ? -7.927 -11.277 -4.265 1.00 98.50 92 ASP A N 1
ATOM 719 C CA . ASP A 1 92 ? -8.216 -11.347 -5.697 1.00 98.50 92 ASP A CA 1
ATOM 720 C C . ASP A 1 92 ? -7.066 -10.667 -6.447 1.00 98.50 92 ASP A C 1
ATOM 722 O O . ASP A 1 92 ? -6.651 -9.565 -6.077 1.00 98.50 92 ASP A O 1
ATOM 726 N N . TRP A 1 93 ? -6.492 -11.335 -7.445 1.00 97.25 93 TRP A N 1
ATOM 727 C CA . TRP A 1 93 ? -5.287 -10.870 -8.128 1.00 97.25 93 TRP A CA 1
ATOM 728 C C . TRP A 1 93 ? -5.304 -11.181 -9.624 1.00 97.25 93 TRP A C 1
ATOM 730 O O . TRP A 1 93 ? -5.844 -12.198 -10.061 1.00 97.25 93 TRP A O 1
ATOM 740 N N . SER A 1 94 ? -4.651 -10.314 -10.404 1.00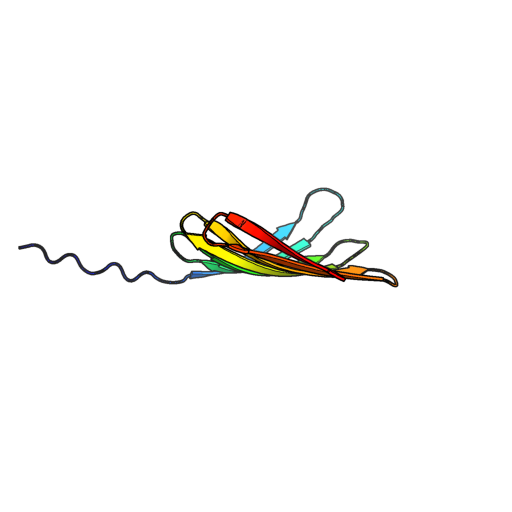 91.94 94 SER A N 1
ATOM 741 C CA . SER A 1 94 ? -4.413 -10.502 -11.843 1.00 91.94 94 SER A CA 1
ATOM 742 C C . SER A 1 94 ? -3.044 -9.998 -12.283 1.00 91.94 94 SER A C 1
ATOM 744 O O . SER A 1 94 ? -2.473 -9.135 -11.572 1.00 91.94 94 SER A O 1
#

pLDDT: mean 92.72, std 11.79, range [49.12, 98.81]

Secondary structure (DSSP, 8-state):
---------PPEEEEEEEEETTTTEEEEEEEEE-SS-EEEEEEEEESSEEEEEEEEE-GGG-EEEEEEEEEETTEEEEEEEEE-SSS-EEEEE-

Foldseek 3Di:
DDDDDPDPFDFDWDWDWDFDDPPTKIKIWTWRDTPAWIWIWIKIDGPFKIKIKIWTADGNHHTAWIWMWMDGDPDIKIWIWGADPVGDIDIDMD

Sequence (94 aa):
MMLTTPEVTMTEYRMLQWSGPSPQRVDTAHVALEPDSLRAHGTSITASYALDYRLETGPEWVTRALDVRARGDGWWRSLVLLRSGGGEWSADWS

Radius of gyration: 17.09 Å; chains: 1; bounding box: 41×33×58 Å